Protein AF-A0AA95JWW2-F1 (afdb_monomer)

Solvent-accessible surface area (backbone atoms only — not comparable to full-atom values): 6152 Å² total; per-residue (Å²): 132,83,80,88,76,86,87,84,89,63,90,90,59,47,73,72,54,44,54,52,51,44,62,54,47,72,71,38,94,86,49,92,77,81,78,85,74,65,89,88,67,82,79,79,76,90,64,53,74,69,52,47,54,50,50,44,53,50,43,61,57,55,73,70,47,86,83,58,50,74,66,54,48,50,55,47,49,52,55,36,48,54,56,48,55,53,56,52,53,56,66,73,76,110

Mean predicted aligned error: 14.04 Å

Secondary structure (DSSP, 8-state):
----------TT--HHHHHHHHHHHTT-TT-S------TT--------HHHHHHHHHHHHHHTT-TT--HHHHHHHHHHHHHHHHHHHHHHH--

Nearest PDB structures (foldseek):
  8zak-assembly2_B  TM=9.264E-01  e=1.862E+00  Campylobacter jejuni
  7zg0-assembly1_A  TM=5.053E-01  e=7.724E-01  Mus musculus

pLDDT: mean 77.84, std 14.93, range [38.75, 94.62]

Radius of gyration: 19.49 Å; Cα contacts (8 Å, |Δi|>4): 32; chains: 1; bounding box: 45×19×50 Å

Sequence (94 aa):
MTDEYWSLDIPGLDEDGANRLLAVAETFDSVEAASVIDPTLFYSMHLSREAVVIVVRLLRASLSDASLTNDDTYLATNLREELTEWLEQIAFDE

Structure (mmCIF, N/CA/C/O backbone):
data_AF-A0AA95JWW2-F1
#
_entry.id   AF-A0AA95JWW2-F1
#
loop_
_atom_site.group_PDB
_atom_site.id
_atom_site.type_symbol
_atom_site.label_atom_id
_atom_site.label_alt_id
_atom_site.label_comp_id
_atom_site.label_asym_id
_atom_site.label_entity_id
_atom_site.label_seq_id
_atom_site.pdbx_PDB_ins_code
_atom_site.Cartn_x
_atom_site.Cartn_y
_atom_site.Cartn_z
_atom_site.occupancy
_atom_site.B_iso_or_equiv
_atom_site.auth_seq_id
_atom_site.auth_comp_id
_atom_site.auth_asym_id
_atom_site.auth_atom_id
_atom_site.pdbx_PDB_model_num
ATOM 1 N N . MET A 1 1 ? -4.936 1.022 -29.398 1.00 38.75 1 MET A N 1
ATOM 2 C CA . MET A 1 1 ? -3.721 0.201 -29.538 1.00 38.75 1 MET A CA 1
ATOM 3 C C . MET A 1 1 ? -3.037 0.311 -28.201 1.00 38.75 1 MET A C 1
ATOM 5 O O . MET A 1 1 ? -2.778 1.427 -27.782 1.00 38.75 1 MET A O 1
ATOM 9 N N . THR A 1 2 ? -2.959 -0.779 -27.451 1.00 44.62 2 THR A N 1
ATOM 10 C CA . THR A 1 2 ? -2.192 -0.814 -26.204 1.00 44.62 2 THR A CA 1
ATOM 11 C C . THR A 1 2 ? -0.736 -0.935 -26.612 1.00 44.62 2 THR A C 1
ATOM 13 O O . THR A 1 2 ? -0.359 -1.984 -27.130 1.00 44.62 2 THR A O 1
ATOM 16 N N . ASP A 1 3 ? 0.027 0.148 -26.484 1.00 52.28 3 ASP A N 1
ATOM 17 C CA . ASP A 1 3 ? 1.465 0.115 -26.734 1.00 52.28 3 ASP A CA 1
ATOM 18 C C . ASP A 1 3 ? 2.085 -0.899 -25.765 1.00 52.28 3 ASP A C 1
ATOM 20 O O . ASP A 1 3 ? 1.894 -0.827 -24.550 1.00 52.28 3 ASP A O 1
ATOM 24 N N . GLU A 1 4 ? 2.712 -1.927 -26.328 1.00 62.56 4 GLU A N 1
ATOM 25 C CA . GLU A 1 4 ? 3.261 -3.065 -25.598 1.00 62.56 4 GLU A CA 1
ATOM 26 C C . GLU A 1 4 ? 4.586 -2.629 -24.966 1.00 62.56 4 GLU A C 1
ATOM 28 O O . GLU A 1 4 ? 5.642 -2.686 -25.593 1.00 62.56 4 GLU A O 1
ATOM 33 N N . TYR A 1 5 ? 4.529 -2.122 -23.734 1.00 65.06 5 TYR A N 1
ATOM 34 C CA . TYR A 1 5 ? 5.721 -1.737 -22.984 1.00 65.06 5 TYR A CA 1
ATOM 35 C C . TYR A 1 5 ? 6.190 -2.872 -22.068 1.00 65.06 5 TYR A C 1
ATOM 37 O O . TYR A 1 5 ? 5.395 -3.633 -21.514 1.00 65.06 5 TYR A O 1
ATOM 45 N N . TRP A 1 6 ? 7.508 -2.967 -21.895 1.00 62.88 6 TRP A N 1
ATOM 46 C CA . TRP A 1 6 ? 8.160 -3.947 -21.030 1.00 62.88 6 TRP A CA 1
ATOM 47 C C . TRP A 1 6 ? 8.679 -3.245 -19.774 1.00 62.88 6 TRP A C 1
ATOM 49 O O . TRP A 1 6 ? 9.510 -2.344 -19.865 1.00 62.88 6 TRP A O 1
ATOM 59 N N . SER A 1 7 ? 8.202 -3.651 -18.596 1.00 70.06 7 SER A N 1
ATOM 60 C CA . SER A 1 7 ? 8.731 -3.191 -17.306 1.00 70.06 7 SER A CA 1
ATOM 61 C C . SER A 1 7 ? 9.835 -4.126 -16.816 1.00 70.06 7 SER A C 1
ATOM 63 O O . SER A 1 7 ? 9.661 -5.346 -16.835 1.00 70.06 7 SER A O 1
ATOM 65 N N . LEU A 1 8 ? 10.944 -3.564 -16.334 1.00 66.56 8 LEU A N 1
ATOM 66 C CA . LEU A 1 8 ? 12.046 -4.321 -15.745 1.00 66.56 8 LEU A CA 1
ATOM 67 C C . LEU A 1 8 ? 12.068 -4.109 -14.227 1.00 66.56 8 LEU A C 1
ATOM 69 O O . LEU A 1 8 ? 12.263 -2.986 -13.771 1.00 66.56 8 LEU A O 1
ATOM 73 N N . ASP A 1 9 ? 11.890 -5.187 -13.465 1.00 68.19 9 ASP A N 1
ATOM 74 C CA . ASP A 1 9 ? 12.034 -5.178 -12.007 1.00 68.19 9 ASP A CA 1
ATOM 75 C C . ASP A 1 9 ? 13.482 -5.527 -11.628 1.00 68.19 9 ASP A C 1
ATOM 77 O O . ASP A 1 9 ? 14.019 -6.553 -12.063 1.00 68.19 9 ASP A O 1
ATOM 81 N N . ILE A 1 10 ? 14.136 -4.654 -10.857 1.00 72.44 10 ILE A N 1
ATOM 82 C CA . ILE A 1 10 ? 15.541 -4.797 -10.461 1.00 72.44 10 ILE A CA 1
ATOM 83 C C . ILE A 1 10 ? 15.626 -4.800 -8.928 1.00 72.44 10 ILE A C 1
ATOM 85 O O . ILE A 1 10 ? 15.588 -3.738 -8.301 1.00 72.44 10 ILE A O 1
ATOM 89 N N . PRO A 1 11 ? 15.787 -5.980 -8.299 1.00 66.75 11 PRO A N 1
ATOM 90 C CA . PRO A 1 11 ? 15.839 -6.094 -6.846 1.00 66.75 11 PRO A CA 1
ATOM 91 C C . PRO A 1 11 ? 17.001 -5.306 -6.229 1.00 66.75 11 PRO A C 1
ATOM 93 O O . PRO A 1 11 ? 18.154 -5.463 -6.630 1.00 66.75 11 PRO A O 1
ATOM 96 N N . GLY A 1 12 ? 16.701 -4.502 -5.204 1.00 68.56 12 GLY A N 1
ATOM 97 C CA . GLY A 1 12 ? 17.696 -3.700 -4.481 1.00 68.56 12 GLY A CA 1
ATOM 98 C C . GLY A 1 12 ? 18.109 -2.407 -5.188 1.00 68.56 12 GLY A C 1
ATOM 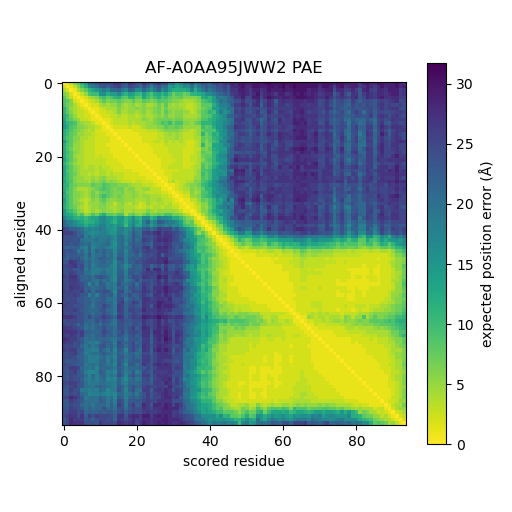99 O O . GLY A 1 12 ? 19.070 -1.772 -4.756 1.00 68.56 12 GLY A O 1
ATOM 100 N N . LEU A 1 13 ? 17.405 -2.027 -6.258 1.00 75.62 13 LEU A N 1
ATOM 101 C CA . LEU A 1 13 ? 17.588 -0.746 -6.923 1.00 75.62 13 LEU A CA 1
ATOM 102 C C . LEU A 1 13 ? 16.943 0.368 -6.091 1.00 75.62 13 LEU A C 1
ATOM 104 O O . LEU A 1 13 ? 15.729 0.390 -5.897 1.00 75.62 13 LEU A O 1
ATOM 108 N N . ASP A 1 14 ? 17.769 1.279 -5.593 1.00 77.94 14 ASP A N 1
ATOM 109 C CA . ASP A 1 14 ? 17.311 2.505 -4.952 1.00 77.94 14 ASP A CA 1
ATOM 110 C C . ASP A 1 14 ? 16.983 3.589 -5.993 1.00 77.94 14 ASP A C 1
ATOM 112 O O . ASP A 1 14 ? 17.223 3.440 -7.194 1.00 77.94 14 ASP A O 1
ATOM 116 N N . GLU A 1 15 ? 16.403 4.695 -5.531 1.00 73.00 15 GLU A N 1
ATOM 117 C CA . GLU A 1 15 ? 16.009 5.824 -6.378 1.00 73.00 15 GLU A CA 1
ATOM 118 C C . GLU A 1 15 ? 17.191 6.386 -7.192 1.00 73.00 15 GLU A C 1
ATOM 120 O O . GLU A 1 15 ? 17.066 6.654 -8.390 1.00 73.00 15 GLU A O 1
ATOM 125 N N . ASP A 1 16 ? 18.367 6.502 -6.572 1.00 78.88 16 ASP A N 1
ATOM 126 C CA . ASP A 1 16 ? 19.589 6.967 -7.233 1.00 78.88 16 ASP A CA 1
ATOM 127 C C . ASP A 1 16 ? 20.032 6.009 -8.350 1.00 78.88 16 ASP A C 1
ATOM 129 O O . ASP A 1 16 ? 20.420 6.442 -9.441 1.00 78.88 16 ASP A O 1
ATOM 133 N N . GLY A 1 17 ? 19.967 4.700 -8.105 1.00 80.12 17 GLY A N 1
ATOM 134 C CA . GLY A 1 17 ? 20.228 3.667 -9.098 1.00 80.12 17 GLY A CA 1
ATOM 135 C C . GLY A 1 17 ? 19.220 3.693 -10.248 1.00 80.12 17 GLY A C 1
ATOM 136 O O . GLY A 1 17 ? 19.622 3.596 -11.411 1.00 80.12 17 GLY A O 1
ATOM 137 N N . ALA A 1 18 ? 17.934 3.881 -9.947 1.00 81.69 18 ALA A N 1
ATOM 138 C CA . ALA A 1 18 ? 16.869 3.962 -10.943 1.00 81.69 18 ALA A CA 1
ATOM 139 C C . ALA A 1 18 ? 17.043 5.164 -11.878 1.00 81.69 18 ALA A C 1
ATOM 141 O O . ALA A 1 18 ? 16.985 5.010 -13.099 1.00 81.69 18 ALA A O 1
ATOM 142 N N . ASN A 1 19 ? 17.375 6.333 -11.330 1.00 79.62 19 ASN A N 1
ATOM 143 C CA . ASN A 1 19 ? 17.641 7.534 -12.122 1.00 79.62 19 ASN A CA 1
ATOM 144 C C . ASN A 1 19 ? 18.896 7.402 -13.003 1.00 79.62 19 ASN A C 1
ATOM 146 O O . ASN A 1 19 ? 18.924 7.899 -14.130 1.00 79.62 19 ASN A O 1
ATOM 150 N N . ARG A 1 20 ? 19.935 6.693 -12.541 1.00 81.81 20 ARG A N 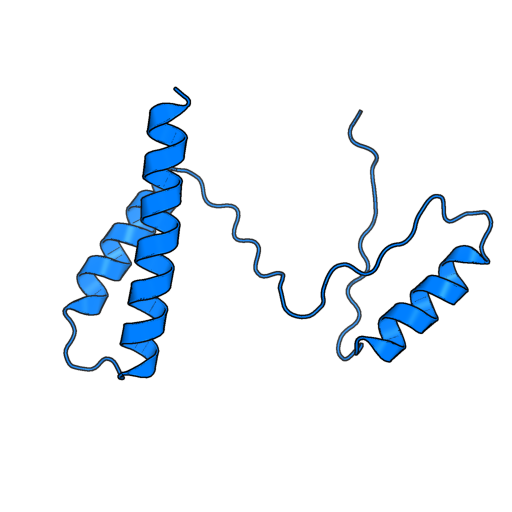1
ATOM 151 C CA . ARG A 1 20 ? 21.117 6.403 -13.375 1.00 81.81 20 ARG A CA 1
ATOM 152 C C . ARG A 1 20 ? 20.790 5.465 -14.529 1.00 81.81 20 ARG A C 1
ATOM 154 O O . ARG A 1 20 ? 21.289 5.674 -15.631 1.00 81.81 20 ARG A O 1
ATOM 161 N N . LEU A 1 21 ? 19.974 4.440 -14.287 1.00 82.31 21 LEU A N 1
ATOM 162 C CA . LEU A 1 21 ? 19.544 3.522 -15.341 1.00 82.31 21 LEU A CA 1
ATOM 163 C C . LEU A 1 21 ? 18.645 4.212 -16.362 1.00 82.31 21 LEU A C 1
ATOM 165 O O . LEU A 1 21 ? 18.807 3.960 -17.551 1.00 82.31 21 LEU A O 1
ATOM 169 N N . LEU A 1 22 ? 17.778 5.124 -15.919 1.00 81.38 22 LEU A N 1
ATOM 170 C CA . LEU A 1 22 ? 16.983 5.968 -16.805 1.00 81.38 22 LEU A CA 1
ATOM 171 C C . LEU A 1 22 ? 17.878 6.786 -17.749 1.00 81.38 22 LEU A C 1
ATOM 173 O O . LEU A 1 22 ? 17.734 6.695 -18.965 1.00 81.38 22 LEU A O 1
ATOM 177 N N . ALA A 1 23 ? 18.869 7.492 -17.196 1.00 81.50 23 ALA A N 1
ATOM 178 C CA . ALA A 1 23 ? 19.808 8.290 -17.986 1.00 81.50 23 ALA A CA 1
ATOM 179 C C . ALA A 1 23 ? 20.606 7.451 -18.999 1.00 81.50 23 ALA A C 1
ATOM 181 O O . ALA A 1 23 ? 20.967 7.941 -20.063 1.00 81.50 23 ALA A O 1
ATOM 182 N N . VAL A 1 24 ? 20.900 6.187 -18.678 1.00 81.12 24 VAL A N 1
ATOM 183 C CA . VAL A 1 24 ? 21.572 5.255 -19.595 1.00 81.12 24 VAL A CA 1
ATOM 184 C C . VAL A 1 24 ? 20.601 4.727 -20.655 1.00 81.12 24 VAL A C 1
ATOM 186 O O . VAL A 1 24 ? 20.979 4.635 -21.821 1.00 81.12 24 VAL A O 1
ATOM 189 N N . ALA A 1 25 ? 19.355 4.422 -20.288 1.00 80.44 25 ALA A N 1
ATOM 190 C CA . ALA A 1 25 ? 18.315 3.959 -21.206 1.00 80.44 25 ALA A CA 1
ATOM 191 C C . ALA A 1 25 ? 18.049 4.976 -22.329 1.00 80.44 25 ALA A C 1
ATOM 193 O O . ALA A 1 25 ? 17.984 4.591 -23.492 1.00 80.44 25 ALA A O 1
ATOM 194 N N . GLU A 1 26 ? 18.014 6.269 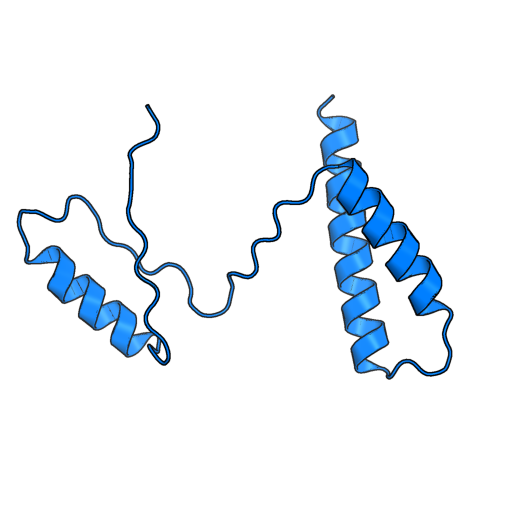-21.997 1.00 78.31 26 GLU A N 1
ATOM 195 C CA . GLU A 1 26 ? 17.845 7.377 -22.953 1.00 78.31 26 GLU A CA 1
ATOM 196 C C . GLU A 1 26 ? 18.989 7.503 -23.977 1.00 78.31 26 GLU A C 1
ATOM 198 O O . GLU A 1 26 ? 18.849 8.206 -24.976 1.00 78.31 26 GLU A O 1
ATOM 203 N N . THR A 1 27 ? 20.125 6.825 -23.763 1.00 82.00 27 THR A N 1
ATOM 204 C CA . THR A 1 27 ? 21.241 6.813 -24.727 1.00 82.00 27 THR A CA 1
ATOM 205 C C . THR A 1 27 ? 21.114 5.739 -25.808 1.00 82.00 27 THR A C 1
ATOM 207 O O . THR A 1 27 ? 21.906 5.736 -26.750 1.00 82.00 27 THR A O 1
ATOM 210 N N . PHE A 1 28 ? 20.148 4.821 -25.690 1.00 78.12 28 PHE A N 1
ATOM 211 C CA . PHE A 1 28 ? 19.904 3.788 -26.692 1.00 78.12 28 PHE A CA 1
ATOM 212 C C . PHE A 1 28 ? 18.798 4.213 -27.657 1.00 78.12 28 PHE A C 1
ATOM 214 O O . PHE A 1 28 ? 17.646 4.353 -27.261 1.00 78.12 28 PHE A O 1
ATOM 221 N N . ASP A 1 29 ? 19.118 4.277 -28.951 1.00 77.44 29 ASP A N 1
ATOM 222 C CA . ASP A 1 29 ? 18.155 4.612 -30.015 1.00 77.44 29 ASP A CA 1
ATOM 223 C C . ASP A 1 29 ? 16.952 3.647 -30.102 1.00 77.44 29 ASP A C 1
ATOM 225 O O . ASP A 1 29 ? 15.951 3.950 -30.744 1.00 77.44 29 ASP A O 1
ATOM 229 N N . SER A 1 30 ? 17.046 2.465 -29.483 1.00 75.88 30 SER A N 1
ATOM 230 C CA . SER A 1 30 ? 15.980 1.458 -29.431 1.00 75.88 30 SER A CA 1
ATOM 231 C C . SER A 1 30 ? 14.989 1.644 -28.275 1.00 75.88 30 SER A C 1
ATOM 233 O O . SER A 1 30 ? 14.061 0.849 -28.157 1.00 75.88 30 SER A O 1
ATOM 235 N N . VAL A 1 31 ? 15.203 2.619 -27.388 1.00 74.12 31 VAL A N 1
ATOM 236 C CA . VAL A 1 31 ? 14.315 2.905 -26.254 1.00 74.12 31 VAL A CA 1
ATOM 237 C C . VAL A 1 31 ? 13.426 4.089 -26.622 1.00 74.12 31 VAL A C 1
ATOM 239 O O . VAL A 1 31 ? 13.884 5.224 -26.672 1.00 74.12 31 VAL 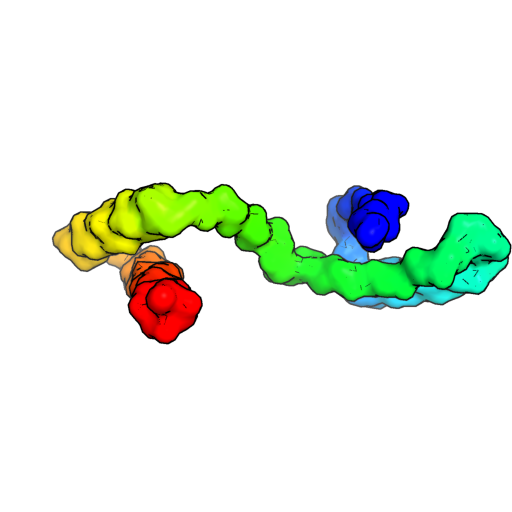A O 1
ATOM 242 N N . GLU A 1 32 ? 12.145 3.826 -26.885 1.00 71.62 32 GLU A N 1
ATOM 243 C CA . GLU A 1 32 ? 11.185 4.878 -27.256 1.00 71.62 32 GLU A CA 1
ATOM 244 C C . GLU A 1 32 ? 10.836 5.793 -26.071 1.00 71.62 32 GLU A C 1
ATOM 246 O O . GLU A 1 32 ? 10.686 7.002 -26.237 1.00 71.62 32 GLU A O 1
ATOM 251 N N . ALA A 1 33 ? 10.731 5.216 -24.872 1.00 67.19 33 ALA A N 1
ATOM 252 C CA . ALA A 1 33 ? 10.554 5.931 -23.616 1.00 67.19 33 ALA A CA 1
ATOM 253 C C . ALA A 1 33 ? 11.014 5.055 -22.443 1.00 67.19 33 ALA A C 1
ATOM 255 O O . ALA A 1 33 ? 10.810 3.840 -22.442 1.00 67.19 33 ALA A O 1
ATOM 256 N N . ALA A 1 34 ? 11.600 5.679 -21.426 1.00 68.56 34 ALA A N 1
ATOM 257 C CA . ALA A 1 34 ? 11.894 5.050 -20.146 1.00 68.56 34 ALA A CA 1
ATOM 258 C C . ALA A 1 34 ? 11.394 5.962 -19.018 1.00 68.56 34 ALA A C 1
ATOM 260 O O . ALA A 1 34 ? 11.402 7.185 -19.142 1.00 68.56 34 ALA A O 1
ATOM 261 N N . SER A 1 35 ? 10.924 5.374 -17.922 1.00 70.69 35 SER A N 1
ATOM 262 C CA . SER A 1 35 ? 10.483 6.107 -16.733 1.00 70.69 35 SER A CA 1
ATOM 263 C C . SER A 1 35 ? 10.687 5.245 -15.496 1.00 70.69 35 SER A C 1
ATOM 265 O O . SER A 1 35 ? 10.472 4.034 -15.555 1.00 70.69 35 SER A O 1
ATOM 267 N N . VAL A 1 36 ? 11.048 5.859 -14.369 1.00 68.69 36 VAL A N 1
ATOM 268 C CA . VAL A 1 36 ? 11.065 5.159 -13.080 1.00 68.69 36 VAL A CA 1
ATOM 269 C C . VAL A 1 36 ? 9.623 4.937 -12.632 1.00 68.69 36 VAL A C 1
ATOM 271 O O . VAL A 1 36 ? 8.861 5.886 -12.462 1.00 68.69 36 VAL A O 1
ATOM 274 N N . ILE A 1 37 ? 9.253 3.672 -12.463 1.00 64.44 37 ILE A N 1
ATOM 275 C CA . ILE A 1 37 ? 7.988 3.257 -11.864 1.00 64.44 37 ILE A CA 1
ATOM 276 C C . ILE A 1 37 ? 8.307 2.989 -10.386 1.00 64.44 37 ILE A C 1
ATOM 278 O O . ILE A 1 37 ? 9.093 2.098 -10.082 1.00 64.44 37 ILE A O 1
ATOM 282 N N . ASP A 1 38 ? 7.797 3.848 -9.502 1.00 57.53 38 ASP A N 1
ATOM 283 C CA . ASP A 1 38 ? 8.132 3.968 -8.071 1.00 57.53 38 ASP A CA 1
ATOM 284 C C . ASP A 1 38 ? 8.406 2.623 -7.342 1.00 57.53 38 ASP A C 1
ATOM 286 O O . ASP A 1 38 ? 7.495 1.804 -7.207 1.00 57.53 38 ASP A O 1
ATOM 290 N N . PRO A 1 39 ? 9.619 2.391 -6.800 1.00 49.62 39 PRO A N 1
ATOM 291 C CA . PRO A 1 39 ? 9.994 1.130 -6.149 1.00 49.62 39 PRO A CA 1
ATOM 292 C C . PRO A 1 39 ? 9.343 0.890 -4.772 1.00 49.62 39 PRO A C 1
ATOM 294 O O . PRO A 1 39 ? 9.509 -0.188 -4.202 1.00 49.62 39 PRO A O 1
ATOM 297 N N . THR A 1 40 ? 8.596 1.850 -4.221 1.00 45.38 40 THR A N 1
ATOM 298 C CA . THR A 1 40 ? 7.903 1.713 -2.928 1.00 45.38 40 THR A CA 1
ATOM 299 C C . THR A 1 40 ? 6.411 1.377 -3.030 1.00 45.38 40 THR A C 1
ATOM 301 O O . THR A 1 40 ? 5.803 1.074 -2.003 1.00 45.38 40 THR A O 1
ATOM 304 N N . LEU A 1 41 ? 5.813 1.368 -4.232 1.00 42.34 41 LEU A N 1
ATOM 305 C CA . LEU A 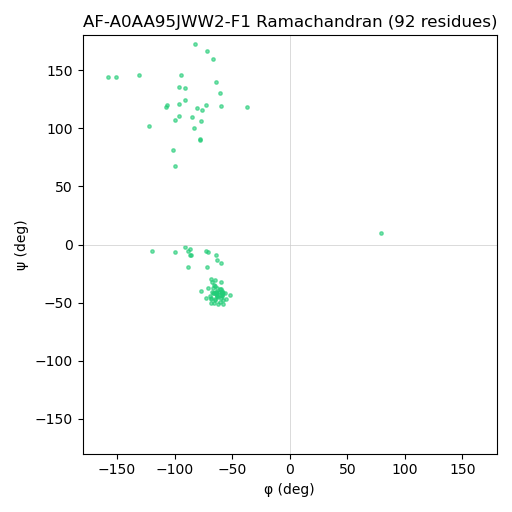1 41 ? 4.345 1.397 -4.381 1.00 42.34 41 LEU A CA 1
ATOM 306 C C . LEU A 1 41 ? 3.658 0.216 -5.095 1.00 42.34 41 LEU A C 1
ATOM 308 O O . LEU A 1 41 ? 2.429 0.165 -5.084 1.00 42.34 41 LEU A O 1
ATOM 312 N N . PHE A 1 42 ? 4.350 -0.766 -5.680 1.00 45.53 42 PHE A N 1
ATOM 313 C CA . PHE A 1 42 ? 3.664 -1.746 -6.549 1.00 45.53 42 PHE A CA 1
ATOM 314 C C . PHE A 1 42 ? 3.331 -3.088 -5.895 1.00 45.53 42 PHE A C 1
ATOM 316 O O . PHE A 1 42 ? 3.777 -4.147 -6.329 1.00 45.53 42 PHE A O 1
ATOM 323 N N . TYR A 1 43 ? 2.411 -3.058 -4.930 1.00 41.94 43 TYR A N 1
ATOM 324 C CA . TYR A 1 43 ? 1.438 -4.145 -4.819 1.00 41.94 43 TYR A CA 1
ATOM 325 C C . TYR A 1 43 ? 0.108 -3.690 -5.426 1.00 41.94 43 TYR A C 1
ATOM 327 O O . TYR A 1 43 ? -0.810 -3.263 -4.731 1.00 41.94 43 TYR A O 1
ATOM 335 N N . SER A 1 44 ? 0.004 -3.760 -6.754 1.00 50.09 44 SER A N 1
ATOM 336 C CA . SER A 1 44 ? -1.270 -3.560 -7.446 1.00 50.09 44 SER A CA 1
ATOM 337 C C . SER A 1 44 ? -2.054 -4.869 -7.435 1.00 50.09 44 SER A C 1
ATOM 339 O O . SER A 1 44 ? -1.798 -5.776 -8.227 1.00 50.09 44 SER A O 1
ATOM 341 N N . MET A 1 45 ? -3.020 -4.988 -6.523 1.00 56.16 45 MET A N 1
ATOM 342 C CA . MET A 1 45 ? -3.963 -6.104 -6.546 1.00 56.16 45 MET A CA 1
ATOM 343 C C . MET A 1 45 ? -5.115 -5.773 -7.497 1.00 56.16 45 MET A C 1
ATOM 345 O O . MET A 1 45 ? -5.960 -4.933 -7.198 1.00 56.16 45 MET A O 1
ATOM 349 N N . HIS A 1 46 ? -5.173 -6.449 -8.644 1.00 70.38 46 HIS A N 1
ATOM 350 C CA . HIS A 1 46 ? -6.327 -6.366 -9.538 1.00 70.38 46 HIS A CA 1
ATOM 351 C C . HIS A 1 46 ? -7.462 -7.231 -8.984 1.00 70.38 46 HIS A C 1
ATOM 353 O O . HIS A 1 46 ? -7.553 -8.426 -9.269 1.00 70.38 46 HIS A O 1
ATOM 359 N N . LEU A 1 47 ? -8.314 -6.632 -8.157 1.00 78.62 47 LEU A N 1
ATOM 360 C CA . LEU A 1 47 ? -9.498 -7.287 -7.614 1.00 78.62 47 LEU A CA 1
ATOM 361 C C . LEU A 1 47 ? -10.736 -6.953 -8.446 1.00 78.62 47 LEU A C 1
ATOM 363 O O . LEU A 1 47 ? -10.976 -5.795 -8.783 1.00 78.62 47 LEU A O 1
ATOM 367 N N . SER A 1 48 ? -11.556 -7.967 -8.737 1.00 85.75 48 SER A N 1
ATOM 368 C CA . SER A 1 48 ? -12.915 -7.716 -9.222 1.00 85.75 48 SER A CA 1
ATOM 369 C C . SER A 1 48 ? -13.750 -7.060 -8.119 1.00 85.75 48 SER A C 1
ATOM 371 O O . SER A 1 48 ? -13.443 -7.196 -6.930 1.00 85.75 48 SE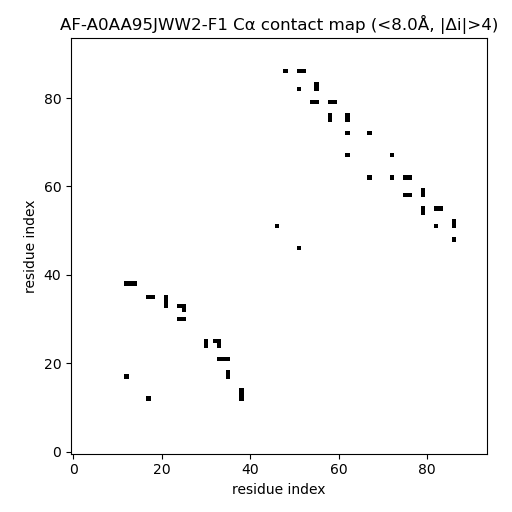R A O 1
ATOM 373 N N . ARG A 1 49 ? -14.851 -6.399 -8.495 1.00 85.50 49 ARG A N 1
ATOM 374 C CA . ARG A 1 49 ? -15.794 -5.803 -7.536 1.00 85.50 49 ARG A CA 1
ATOM 375 C C . ARG A 1 49 ? -16.242 -6.817 -6.478 1.00 85.50 49 ARG A C 1
ATOM 377 O O . ARG A 1 49 ? -16.266 -6.506 -5.291 1.00 85.50 49 ARG A O 1
ATOM 384 N N . GLU A 1 50 ? -16.546 -8.048 -6.885 1.00 88.81 50 GLU A N 1
ATOM 385 C CA . GLU A 1 50 ? -16.956 -9.131 -5.983 1.00 88.81 50 GLU A CA 1
ATOM 386 C C . GLU A 1 50 ? -15.843 -9.507 -5.004 1.00 88.81 50 GLU A C 1
ATOM 388 O O . GLU A 1 50 ? -16.109 -9.735 -3.822 1.00 88.81 50 GLU A O 1
ATOM 393 N N . ALA A 1 51 ? -14.597 -9.549 -5.476 1.00 86.31 51 ALA A N 1
ATOM 394 C CA . ALA A 1 51 ? -13.453 -9.848 -4.631 1.00 86.31 51 ALA A CA 1
ATOM 395 C C . ALA A 1 51 ? -13.211 -8.734 -3.600 1.00 86.31 51 ALA A C 1
ATOM 397 O O . ALA A 1 51 ? -13.028 -9.041 -2.422 1.00 86.31 51 ALA A O 1
ATOM 398 N N . VAL A 1 52 ? -13.320 -7.457 -3.992 1.00 88.88 52 VAL A N 1
ATOM 399 C CA . VAL A 1 52 ? -13.244 -6.322 -3.053 1.00 88.88 52 VAL A CA 1
ATOM 400 C C . VAL A 1 52 ? -14.331 -6.421 -1.979 1.00 88.88 52 VAL A C 1
ATOM 402 O O . VAL A 1 52 ? -14.040 -6.293 -0.789 1.00 88.88 52 VAL A O 1
ATOM 405 N N . VAL A 1 53 ? -15.570 -6.749 -2.360 1.00 91.00 53 VAL A N 1
ATOM 406 C CA . VAL A 1 53 ? -16.672 -6.954 -1.402 1.00 91.00 53 VAL A CA 1
ATOM 407 C C . VAL A 1 53 ? -16.352 -8.063 -0.393 1.00 91.00 53 VAL A C 1
ATOM 409 O O . VAL A 1 53 ? -16.652 -7.922 0.796 1.00 91.00 53 VAL A O 1
ATOM 412 N N . ILE A 1 54 ? -15.749 -9.170 -0.836 1.00 92.56 54 ILE A N 1
ATOM 413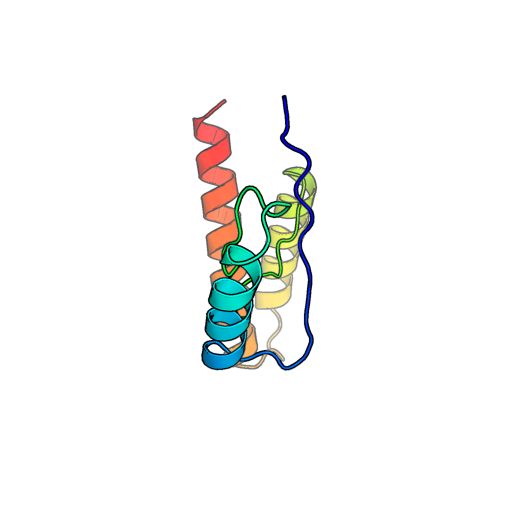 C CA . ILE A 1 54 ? -15.333 -10.262 0.055 1.00 92.56 54 ILE A CA 1
ATOM 414 C C . ILE A 1 54 ? -14.239 -9.781 1.014 1.00 92.56 54 ILE A C 1
ATOM 416 O O . ILE A 1 54 ? -14.362 -10.002 2.219 1.00 92.56 54 ILE A O 1
ATOM 420 N N . VAL A 1 55 ? -13.215 -9.085 0.515 1.00 91.69 55 VAL A N 1
ATOM 421 C CA . VAL A 1 55 ? -12.108 -8.567 1.335 1.00 91.69 55 VAL A CA 1
ATOM 422 C C . VAL A 1 55 ? -12.619 -7.603 2.407 1.00 91.69 55 VAL A C 1
ATOM 424 O O . VAL A 1 55 ? -12.297 -7.778 3.579 1.00 91.69 55 VAL A O 1
ATOM 427 N N . VAL A 1 56 ? -13.497 -6.659 2.059 1.00 92.44 56 VAL A N 1
ATOM 428 C CA . VAL A 1 56 ? -14.100 -5.724 3.028 1.00 92.44 56 VAL A CA 1
ATOM 429 C C . VAL A 1 56 ? -14.868 -6.466 4.131 1.00 92.44 56 VAL A C 1
ATOM 431 O O . VAL A 1 56 ? -14.778 -6.105 5.308 1.00 92.44 56 VAL A O 1
ATOM 434 N N . ARG A 1 57 ? -15.604 -7.534 3.789 1.00 92.94 57 ARG A N 1
ATOM 435 C CA . ARG A 1 57 ? -16.319 -8.364 4.779 1.00 92.94 57 ARG A CA 1
ATOM 436 C C . ARG A 1 57 ? -15.363 -9.095 5.714 1.00 92.94 57 ARG A C 1
ATOM 438 O O . ARG A 1 57 ? -15.630 -9.149 6.913 1.00 92.94 57 ARG A O 1
ATOM 445 N N . LEU A 1 58 ? -14.272 -9.637 5.176 1.00 92.81 58 LEU A N 1
ATOM 446 C CA . LEU A 1 58 ? -13.244 -10.306 5.968 1.00 92.81 58 LEU A CA 1
ATOM 447 C C . LEU A 1 58 ? -12.555 -9.319 6.910 1.00 92.81 58 LEU A C 1
ATOM 449 O O . LEU A 1 58 ? -12.510 -9.584 8.104 1.00 92.81 58 LEU A O 1
ATOM 453 N N . LEU A 1 59 ? -12.141 -8.146 6.420 1.00 93.06 59 LEU A N 1
ATOM 454 C CA . LEU A 1 59 ? -11.537 -7.097 7.250 1.00 93.06 59 LEU A CA 1
ATOM 455 C C . LEU A 1 59 ? -12.473 -6.661 8.383 1.00 93.06 59 LEU A C 1
ATOM 457 O O . LEU A 1 59 ? -12.045 -6.531 9.526 1.00 93.06 59 LEU A O 1
ATOM 461 N N . ARG A 1 60 ? -13.775 -6.503 8.108 1.00 92.25 60 ARG A N 1
ATOM 462 C CA . ARG A 1 60 ? -14.770 -6.195 9.149 1.00 92.25 60 ARG A CA 1
ATOM 463 C C . ARG A 1 60 ? -14.860 -7.291 10.213 1.00 92.25 60 ARG A C 1
ATOM 465 O O . ARG A 1 60 ? -14.999 -6.964 11.388 1.00 92.25 60 ARG A O 1
ATOM 472 N N . ALA A 1 61 ? -14.811 -8.561 9.815 1.00 89.69 61 ALA A N 1
ATOM 473 C CA . ALA A 1 61 ? -14.826 -9.675 10.758 1.00 89.69 61 ALA A CA 1
ATOM 474 C C . ALA A 1 61 ? -13.528 -9.722 11.580 1.00 89.69 61 ALA A C 1
ATOM 476 O O . ALA A 1 61 ? -13.583 -9.821 12.803 1.00 89.69 61 ALA A O 1
ATOM 477 N N . SER A 1 62 ? -12.373 -9.575 10.932 1.00 89.56 62 SER A N 1
ATOM 478 C CA . SER A 1 62 ? -11.060 -9.602 11.579 1.00 89.56 62 SER A CA 1
ATOM 479 C C . SER A 1 62 ? -10.870 -8.462 12.575 1.00 89.56 62 SER A C 1
ATOM 481 O O . SER A 1 62 ? -10.344 -8.698 13.651 1.00 89.56 62 SER A O 1
ATOM 483 N N . LEU A 1 63 ? -11.376 -7.258 12.291 1.00 91.81 63 LEU A N 1
ATOM 484 C CA . LEU A 1 63 ? -11.304 -6.113 13.211 1.00 91.81 63 LEU A CA 1
ATOM 485 C C . LEU A 1 63 ? -12.085 -6.306 14.525 1.00 91.81 63 LEU A C 1
ATOM 487 O O . LEU A 1 63 ? -11.969 -5.484 15.428 1.00 91.81 63 LEU A O 1
ATOM 491 N N . SER A 1 64 ? -12.890 -7.367 14.647 1.00 89.00 64 SER A N 1
ATOM 492 C CA . SER A 1 64 ? -13.527 -7.746 15.917 1.00 89.00 64 SER A CA 1
ATOM 493 C C . SER A 1 64 ? -12.668 -8.671 16.790 1.00 89.00 64 SER A C 1
ATOM 495 O O . SER A 1 64 ? -13.045 -8.965 17.925 1.00 89.00 64 SER A O 1
ATOM 497 N N . ASP A 1 65 ? -11.519 -9.123 16.280 1.00 90.00 65 ASP A N 1
ATOM 498 C CA . ASP A 1 65 ? -10.579 -9.977 16.996 1.00 90.00 65 ASP A CA 1
ATOM 499 C C . ASP A 1 65 ? -9.705 -9.149 17.951 1.00 90.00 65 ASP A C 1
ATOM 501 O O . ASP A 1 65 ? -8.915 -8.299 17.542 1.00 90.00 65 ASP A O 1
ATOM 505 N N . ALA A 1 66 ? -9.831 -9.426 19.249 1.00 84.50 66 ALA A N 1
ATOM 506 C CA . ALA A 1 66 ? -9.084 -8.742 20.301 1.00 84.50 66 ALA A CA 1
ATOM 507 C C . ALA A 1 66 ? -7.583 -9.098 20.336 1.00 84.50 66 ALA A C 1
ATOM 509 O O . ALA A 1 66 ? -6.847 -8.517 21.132 1.00 84.50 66 ALA A O 1
ATOM 510 N N . SER A 1 67 ? -7.130 -10.065 19.531 1.00 93.25 67 SER A N 1
ATOM 511 C CA . SER A 1 67 ? -5.719 -10.452 19.425 1.00 93.25 67 SER A CA 1
ATOM 512 C C . SER A 1 67 ? -4.912 -9.609 18.435 1.00 93.25 67 SER A C 1
ATOM 514 O O . SER A 1 67 ? -3.686 -9.724 18.418 1.00 93.25 67 SER A O 1
ATOM 516 N N . LEU A 1 68 ? -5.566 -8.750 17.643 1.00 91.44 68 LEU A N 1
ATOM 517 C CA . LEU A 1 68 ? -4.877 -7.839 16.733 1.00 91.44 68 LEU A CA 1
ATOM 518 C C . LEU A 1 68 ? -4.022 -6.833 17.502 1.00 91.44 68 LEU A C 1
ATOM 520 O O . LEU A 1 68 ? -4.431 -6.280 18.526 1.00 91.44 68 LEU A O 1
ATOM 524 N N . THR A 1 69 ? -2.832 -6.557 16.976 1.00 94.62 69 THR A N 1
ATOM 525 C CA . THR A 1 69 ? -2.015 -5.460 17.490 1.00 94.62 69 THR A CA 1
ATOM 526 C C . THR A 1 69 ? -2.619 -4.110 17.088 1.00 94.62 69 THR A C 1
ATOM 528 O O . THR A 1 69 ? -3.490 -4.024 16.215 1.00 94.62 69 THR A O 1
ATOM 531 N N . ASN A 1 70 ? -2.155 -3.025 17.714 1.00 91.25 70 ASN A N 1
ATOM 532 C CA . ASN A 1 70 ? -2.573 -1.674 17.325 1.00 91.25 70 ASN A CA 1
ATOM 533 C C . ASN A 1 70 ? -2.212 -1.371 15.862 1.00 91.25 70 ASN A C 1
ATOM 535 O O . ASN A 1 70 ? -3.015 -0.765 15.155 1.00 91.25 70 ASN A O 1
ATOM 539 N N . ASP A 1 71 ? -1.044 -1.832 15.411 1.00 90.56 71 ASP A N 1
ATOM 540 C CA . ASP A 1 71 ? -0.571 -1.621 14.042 1.00 90.56 71 ASP A CA 1
ATOM 541 C C . ASP A 1 71 ? -1.420 -2.419 13.044 1.00 90.56 71 ASP A C 1
ATOM 543 O O . ASP A 1 71 ? -1.880 -1.860 12.049 1.00 90.56 71 ASP A O 1
ATOM 547 N N . ASP A 1 72 ? -1.734 -3.685 13.345 1.00 90.50 72 ASP A N 1
ATOM 548 C CA . ASP A 1 72 ? -2.624 -4.500 12.503 1.00 90.50 72 ASP A CA 1
ATOM 549 C C . ASP A 1 72 ? -4.026 -3.892 12.412 1.00 90.50 72 ASP A C 1
ATOM 551 O O . ASP A 1 72 ? -4.633 -3.850 11.342 1.00 90.50 72 ASP A O 1
ATOM 555 N N . THR A 1 73 ? -4.536 -3.382 13.536 1.00 92.50 73 THR A N 1
ATOM 556 C CA . THR A 1 73 ? -5.842 -2.716 13.601 1.00 92.50 73 THR A CA 1
ATOM 557 C C . THR A 1 73 ? -5.856 -1.456 12.740 1.00 92.50 73 THR A C 1
ATOM 559 O O . THR A 1 73 ? -6.815 -1.230 11.999 1.00 92.50 73 THR A O 1
ATOM 562 N N . TYR A 1 74 ? -4.795 -0.649 12.810 1.00 90.38 74 TYR A N 1
ATOM 563 C CA . TYR A 1 74 ? -4.640 0.560 12.005 1.00 90.38 74 TYR A CA 1
ATOM 564 C C . TYR A 1 74 ? -4.590 0.231 10.508 1.00 90.38 74 TYR A C 1
ATOM 566 O O . TYR A 1 74 ? -5.390 0.758 9.734 1.00 90.38 74 TYR A O 1
ATOM 574 N N . LEU A 1 75 ? -3.722 -0.703 10.106 1.00 89.25 75 LEU A N 1
ATOM 575 C CA . LEU A 1 75 ? -3.568 -1.108 8.707 1.00 89.25 75 LEU A CA 1
ATOM 576 C C . LEU A 1 75 ? -4.858 -1.713 8.136 1.00 89.25 75 LEU A C 1
ATOM 578 O O . LEU A 1 75 ? -5.286 -1.339 7.045 1.00 89.25 75 LEU A O 1
ATOM 582 N N . ALA A 1 76 ? -5.514 -2.609 8.878 1.00 90.19 76 ALA A N 1
ATOM 583 C CA . ALA A 1 76 ? -6.763 -3.230 8.446 1.00 90.19 76 ALA A CA 1
ATOM 584 C C . ALA A 1 76 ? -7.928 -2.229 8.375 1.00 90.19 76 ALA A C 1
ATOM 586 O O . ALA A 1 76 ? -8.806 -2.375 7.523 1.00 90.19 76 ALA A O 1
ATOM 587 N N . THR A 1 77 ? -7.944 -1.214 9.246 1.00 91.88 77 THR A N 1
ATOM 588 C CA . THR A 1 77 ? -8.949 -0.142 9.211 1.00 91.88 77 THR A CA 1
ATOM 589 C C . THR A 1 77 ? -8.775 0.727 7.973 1.00 91.88 77 THR A C 1
ATOM 591 O O . THR A 1 77 ? -9.740 0.878 7.225 1.00 91.88 77 THR A O 1
ATOM 594 N N . ASN A 1 78 ? -7.554 1.202 7.709 1.00 91.50 78 ASN A N 1
ATOM 595 C CA . ASN A 1 78 ? -7.263 2.031 6.539 1.00 91.50 78 ASN A CA 1
ATOM 596 C C . ASN A 1 78 ? -7.570 1.291 5.233 1.00 91.50 78 ASN A C 1
ATOM 598 O O . ASN A 1 78 ? -8.320 1.794 4.404 1.00 91.50 78 ASN A O 1
ATOM 602 N N . LEU A 1 79 ? -7.089 0.050 5.085 1.00 90.44 79 LEU A N 1
ATOM 603 C CA . LEU A 1 79 ? -7.350 -0.745 3.882 1.00 90.44 79 LEU A CA 1
ATOM 604 C C . LEU A 1 79 ? -8.854 -0.985 3.669 1.00 90.44 79 LEU A C 1
ATOM 606 O O . LEU A 1 79 ? -9.348 -0.965 2.544 1.00 90.44 79 LEU A O 1
ATOM 610 N N . ARG A 1 80 ? -9.614 -1.216 4.746 1.00 94.12 80 ARG A N 1
ATOM 611 C CA . ARG A 1 80 ? -11.071 -1.377 4.659 1.00 94.12 80 ARG A CA 1
ATOM 612 C C . ARG A 1 80 ? -11.746 -0.091 4.181 1.00 94.12 80 ARG A C 1
ATOM 614 O O . ARG A 1 80 ? -12.712 -0.184 3.425 1.00 94.12 80 ARG A O 1
ATOM 621 N N . GLU A 1 81 ? -11.300 1.067 4.658 1.00 94.00 81 GLU A N 1
ATOM 622 C CA . GLU A 1 81 ? -11.844 2.375 4.279 1.00 94.00 81 GLU A CA 1
ATOM 623 C C . GLU A 1 81 ? -11.578 2.668 2.804 1.00 94.00 81 GLU A C 1
ATOM 625 O O . GLU A 1 81 ? -12.541 2.856 2.066 1.00 94.00 81 GLU A O 1
ATOM 630 N N . GLU A 1 82 ? -10.336 2.525 2.340 1.00 91.06 82 GLU A N 1
ATOM 631 C CA . GLU A 1 82 ? -9.971 2.705 0.926 1.00 91.06 82 GLU A CA 1
ATOM 632 C C . GLU A 1 82 ? -10.803 1.815 -0.014 1.00 91.06 82 GLU A C 1
ATOM 634 O O . GLU A 1 82 ? -11.362 2.277 -1.010 1.00 91.06 82 GLU A O 1
ATOM 63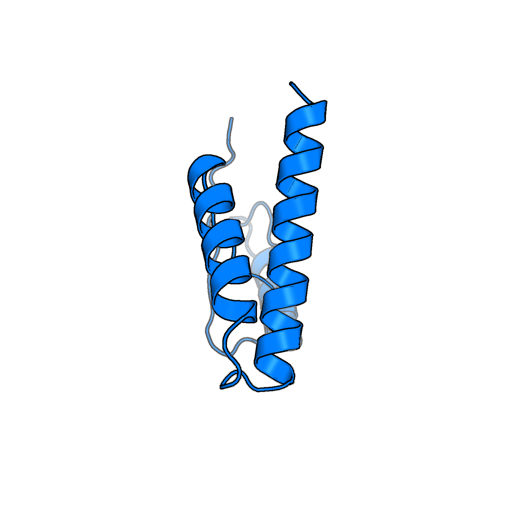9 N N . LEU A 1 83 ? -10.955 0.528 0.320 1.00 91.69 83 LEU A N 1
ATOM 640 C CA . LEU A 1 83 ? -11.757 -0.402 -0.481 1.00 91.69 83 LEU A CA 1
ATOM 641 C C . LEU A 1 83 ? -13.260 -0.085 -0.440 1.00 91.69 83 LEU A C 1
ATOM 643 O O . LEU A 1 83 ? -13.977 -0.379 -1.397 1.00 91.69 83 LEU A O 1
ATOM 647 N N . THR A 1 84 ? -13.754 0.486 0.662 1.00 93.06 84 THR A N 1
ATOM 648 C CA . THR A 1 84 ? -15.160 0.901 0.780 1.00 93.06 84 THR A CA 1
ATOM 649 C C . THR A 1 84 ? -15.420 2.147 -0.059 1.00 93.06 84 THR A C 1
ATOM 651 O O . THR A 1 84 ? -16.378 2.155 -0.827 1.00 93.06 84 THR A O 1
ATOM 654 N N . GLU A 1 85 ? -14.542 3.146 0.015 1.00 91.75 85 GLU A N 1
ATOM 655 C CA . GLU A 1 85 ? -14.618 4.357 -0.809 1.00 91.75 85 GLU A CA 1
ATOM 656 C C . GLU A 1 85 ? -14.577 4.018 -2.303 1.00 91.75 85 GLU A C 1
ATOM 658 O O . GLU A 1 85 ? -15.390 4.518 -3.080 1.00 91.75 85 GLU A O 1
ATOM 663 N N . TRP A 1 86 ? -13.695 3.100 -2.707 1.00 89.31 86 TRP A N 1
ATOM 664 C CA . TRP A 1 86 ? -13.631 2.613 -4.085 1.00 89.31 86 TRP A CA 1
ATOM 665 C C . TRP A 1 86 ? -14.947 1.958 -4.542 1.00 89.31 86 TRP A C 1
ATOM 667 O O . TRP A 1 86 ? -15.429 2.222 -5.646 1.00 89.31 86 TRP A O 1
ATOM 677 N N . LEU A 1 87 ? -15.566 1.128 -3.690 1.00 89.75 87 LEU A N 1
ATOM 678 C CA . LEU A 1 87 ? -16.861 0.502 -3.989 1.00 89.75 87 LEU A CA 1
ATOM 679 C C . LEU A 1 87 ? -17.993 1.528 -4.113 1.00 89.75 87 LEU A C 1
ATOM 681 O O . LEU A 1 87 ? -18.903 1.327 -4.920 1.00 89.75 87 LEU A O 1
ATOM 685 N N . GLU A 1 88 ? -17.958 2.587 -3.304 1.00 91.38 88 GLU A N 1
ATOM 686 C CA . GLU A 1 88 ? -18.937 3.672 -3.350 1.00 91.38 88 GLU A CA 1
ATOM 687 C C . GLU A 1 88 ? -18.799 4.478 -4.641 1.00 91.38 88 GLU A C 1
ATOM 689 O O . GLU A 1 88 ? -19.799 4.682 -5.322 1.00 91.38 88 GLU A O 1
ATOM 694 N N . GLN A 1 89 ? -17.578 4.859 -5.030 1.00 85.12 89 GLN A N 1
ATOM 695 C CA . GLN A 1 89 ? -17.318 5.615 -6.262 1.00 85.12 89 GLN A CA 1
ATOM 696 C C . GLN A 1 89 ? -17.829 4.884 -7.508 1.00 85.12 89 GLN A C 1
ATOM 698 O O . GLN A 1 89 ? -18.574 5.458 -8.297 1.00 85.12 89 GLN A O 1
ATOM 703 N N . ILE A 1 90 ? -17.529 3.590 -7.639 1.00 80.44 90 ILE A N 1
ATOM 704 C CA . ILE A 1 90 ? -17.979 2.797 -8.793 1.00 80.44 90 ILE A CA 1
ATOM 705 C C . ILE A 1 90 ? -19.502 2.660 -8.837 1.00 80.44 90 ILE A C 1
ATOM 707 O O . ILE A 1 90 ? -20.076 2.565 -9.915 1.00 80.44 90 ILE A O 1
ATOM 711 N N . ALA A 1 91 ? -20.178 2.659 -7.686 1.00 70.75 91 ALA A N 1
ATOM 712 C CA . ALA A 1 91 ? -21.635 2.607 -7.649 1.00 70.75 91 ALA A CA 1
ATOM 713 C C . ALA A 1 91 ? -22.307 3.916 -8.109 1.00 70.75 91 ALA A C 1
ATOM 715 O O . ALA A 1 91 ? -23.491 3.883 -8.436 1.00 70.75 91 ALA A O 1
ATOM 716 N N . PHE A 1 92 ? -21.591 5.048 -8.118 1.00 62.88 92 PHE A N 1
ATOM 717 C CA . PHE A 1 92 ? -22.086 6.325 -8.649 1.00 62.88 92 PHE A CA 1
ATOM 718 C C . PHE A 1 92 ? -21.809 6.512 -10.148 1.00 62.88 92 PHE A C 1
ATOM 720 O O . PHE A 1 92 ? -22.470 7.340 -10.775 1.00 62.88 92 PHE A O 1
ATOM 727 N N . ASP A 1 93 ? -20.864 5.753 -10.705 1.00 56.16 93 ASP A N 1
ATOM 728 C CA . ASP A 1 93 ? -20.468 5.814 -12.118 1.00 56.16 93 ASP A CA 1
ATOM 729 C C . ASP A 1 93 ? -21.260 4.838 -13.027 1.00 56.16 93 ASP A C 1
ATOM 731 O O . ASP A 1 93 ? -21.061 4.839 -14.246 1.00 56.16 93 ASP A O 1
ATOM 735 N N . GLU A 1 94 ? -22.161 4.023 -12.454 1.00 50.44 94 GLU A N 1
ATOM 736 C CA . GLU A 1 94 ? -23.142 3.157 -13.152 1.00 50.44 94 GLU A CA 1
ATOM 737 C C . GLU A 1 94 ? -24.502 3.855 -13.353 1.00 50.44 94 GLU A C 1
ATOM 739 O O . GLU A 1 94 ? -25.070 3.719 -14.465 1.00 50.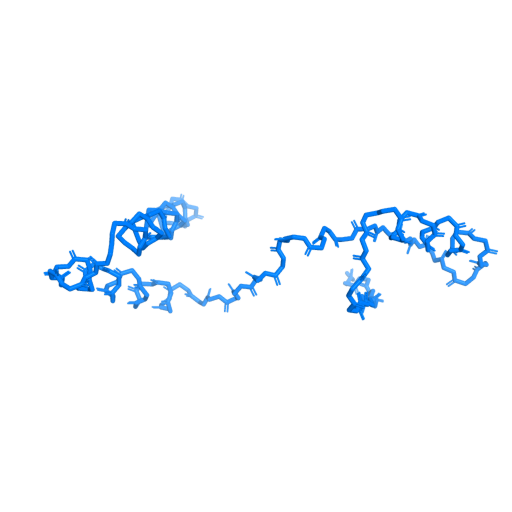44 94 GLU A O 1
#

Foldseek 3Di:
DPDDDDDDDDPPQDPVNQVVVLVVLVVDPPRPHDDDDDPPDPPDDPDDLVRLVVLLVVLVVVLVDPPDDPVRNVVSVVSSVVSVVVNVVVVVVD